Protein AF-A0A1Q3MN29-F1 (afdb_monomer_lite)

Sequence (178 aa):
MDPTSVQADNGGGLTKGIIGLVNKGQPRKPDQWGALKAWAWGAGRVLDYLQIDRRVNAKKVGWMAGNYVKYAGPLTPKDFPVDARGLVALCAPRPVFVGVGSPNVEGIWIDSRGTFMATSLASPVYELLGNKGLGTTEMPPEGTPLIGGDLAFSQHHGGHSNGPNWPTFIEFASRYLD

Foldseek 3Di:
DPLCFQPHQADVCCCDGPNVVVVVSDHDDQPDDFSQVRSVVVVVVVVVVVPDDDDDDHDDHDGGRNVVVCCVPVNHPVPDPDDLLVVLLVCPPAQDEAEDEDCVAANCPVPLVVSLQSQQSSQVSNVVVVWGGQPDNDDDPAPDWSLPTSRTYHYHHHHDDCVVCVVVVCVSCVVPPD

pLDDT: mean 72.63, std 22.91, range [26.83, 97.5]

Radius of gyration: 18.36 Å; chains: 1; bounding box: 44×39×45 Å

Secondary structure (DSSP, 8-state):
--GGGTS-SSGGGGGSHHHHHHTTTPPPPTTS--HHHHHHHHHHHHHHHSSS-----------S-GGGGGGGTTS-GGG-S--HHHHHHTTTTS-EEEEE--HHHH-STT-HHHHHHHHHTTHHHHHHTT------SSPPPTT--B-SSSEEEEE-SSSS-SGGGHHHHHHHHHTT--

Structure (mmCIF, N/CA/C/O backbone):
data_AF-A0A1Q3MN29-F1
#
_entry.id   AF-A0A1Q3MN29-F1
#
loop_
_atom_site.group_PDB
_atom_site.id
_atom_site.type_symbol
_atom_site.label_atom_id
_atom_site.label_alt_id
_atom_site.label_comp_id
_atom_site.label_asym_id
_atom_site.label_entity_id
_atom_site.label_seq_id
_atom_site.pdbx_PDB_ins_code
_atom_site.Cartn_x
_atom_site.Cartn_y
_atom_site.Cartn_z
_atom_site.occupancy
_atom_site.B_iso_or_equiv
_atom_site.auth_seq_id
_atom_site.auth_comp_id
_atom_site.auth_asym_id
_atom_site.auth_atom_id
_atom_site.pdbx_PDB_model_num
ATOM 1 N N . MET A 1 1 ? 15.204 -7.408 10.170 1.00 31.56 1 MET A N 1
ATOM 2 C CA . MET A 1 1 ? 16.133 -7.746 9.074 1.00 31.56 1 MET A CA 1
ATOM 3 C C . MET A 1 1 ? 16.506 -6.499 8.329 1.00 31.56 1 MET A C 1
ATOM 5 O O . MET A 1 1 ? 15.659 -5.631 8.180 1.00 31.56 1 MET A O 1
ATOM 9 N N . ASP A 1 2 ? 17.733 -6.458 7.832 1.00 33.69 2 ASP A N 1
ATOM 10 C CA . ASP A 1 2 ? 18.079 -5.580 6.725 1.00 33.69 2 ASP A CA 1
ATOM 11 C C . ASP A 1 2 ? 17.733 -6.333 5.419 1.00 33.69 2 ASP A C 1
ATOM 13 O O . ASP A 1 2 ? 18.239 -7.445 5.234 1.00 33.69 2 ASP A O 1
ATOM 17 N N . PRO A 1 3 ? 16.837 -5.824 4.551 1.00 40.69 3 PRO A N 1
ATOM 18 C CA . PRO A 1 3 ? 16.439 -6.485 3.300 1.00 40.69 3 PRO A CA 1
ATOM 19 C C . PRO A 1 3 ? 17.621 -6.856 2.384 1.00 40.69 3 PRO A C 1
ATOM 21 O O . PRO A 1 3 ? 17.508 -7.773 1.567 1.00 40.69 3 PRO A O 1
ATOM 24 N N . THR A 1 4 ? 18.789 -6.238 2.572 1.00 44.12 4 THR A N 1
ATOM 25 C CA . THR A 1 4 ? 20.036 -6.564 1.859 1.00 44.12 4 THR A CA 1
ATOM 26 C C . THR A 1 4 ? 20.517 -8.014 2.030 1.00 44.12 4 THR A C 1
ATOM 28 O O . THR A 1 4 ? 21.320 -8.474 1.216 1.00 44.12 4 THR A O 1
ATOM 31 N N . SER A 1 5 ? 20.028 -8.765 3.030 1.00 45.53 5 SER A N 1
ATOM 32 C CA . SER A 1 5 ? 20.508 -10.122 3.339 1.00 45.53 5 SER A CA 1
ATOM 33 C C . SER A 1 5 ? 20.095 -11.199 2.334 1.00 45.53 5 SER A C 1
ATOM 35 O O . SER A 1 5 ? 20.666 -12.285 2.344 1.00 45.53 5 SER A O 1
ATOM 37 N N . VAL A 1 6 ? 19.097 -10.936 1.488 1.00 46.25 6 VAL A N 1
ATOM 38 C CA . VAL A 1 6 ? 18.570 -11.949 0.558 1.00 46.25 6 VAL A CA 1
ATOM 39 C C . VAL A 1 6 ? 18.977 -11.679 -0.879 1.00 46.25 6 VAL A C 1
ATOM 41 O O . VAL A 1 6 ? 19.349 -12.587 -1.624 1.00 46.25 6 VAL A O 1
ATOM 44 N N . GLN A 1 7 ? 18.910 -10.420 -1.2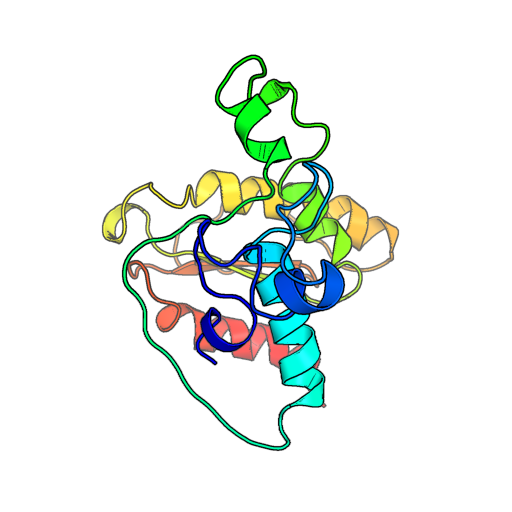74 1.00 37.16 7 GLN A N 1
ATOM 45 C CA . GLN A 1 7 ? 19.423 -9.973 -2.546 1.00 37.16 7 GLN A CA 1
ATOM 46 C C . GLN A 1 7 ? 19.981 -8.588 -2.319 1.00 37.16 7 GLN A C 1
ATOM 48 O O . GLN A 1 7 ? 19.325 -7.729 -1.727 1.00 37.16 7 GLN A O 1
ATOM 53 N N . ALA A 1 8 ? 21.211 -8.398 -2.786 1.00 48.41 8 ALA A N 1
ATOM 54 C CA . ALA A 1 8 ? 21.844 -7.100 -2.739 1.00 48.41 8 ALA A CA 1
ATOM 55 C C . ALA A 1 8 ? 20.921 -6.081 -3.406 1.00 48.41 8 ALA A C 1
ATOM 57 O O . ALA A 1 8 ? 20.342 -6.359 -4.459 1.00 48.41 8 ALA A O 1
AT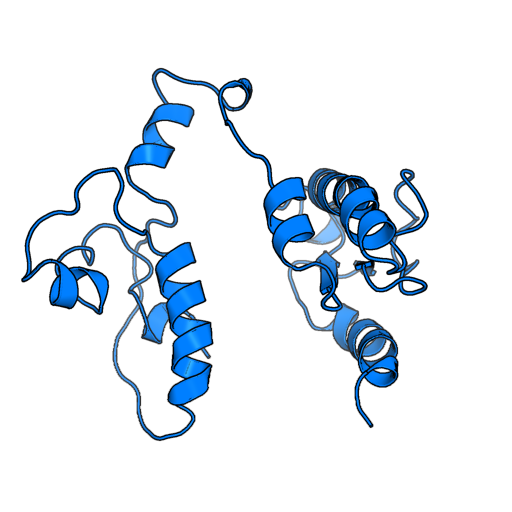OM 58 N N . ASP A 1 9 ? 20.829 -4.900 -2.808 1.00 47.69 9 ASP A N 1
ATOM 59 C CA . ASP A 1 9 ? 19.992 -3.818 -3.297 1.00 47.69 9 ASP A CA 1
ATOM 60 C C . ASP A 1 9 ? 20.502 -3.253 -4.637 1.00 47.69 9 ASP A C 1
ATOM 62 O O . ASP A 1 9 ? 20.331 -2.086 -4.882 1.00 47.69 9 ASP A O 1
ATOM 66 N N . ASN A 1 10 ? 21.222 -3.970 -5.515 1.00 40.94 10 ASN A N 1
ATOM 67 C CA . ASN A 1 10 ? 21.857 -3.356 -6.688 1.00 40.94 10 ASN A CA 1
ATOM 68 C C . ASN A 1 10 ? 21.906 -4.164 -7.985 1.00 40.94 10 ASN A C 1
ATOM 70 O O . ASN A 1 10 ? 21.927 -5.393 -7.993 1.00 40.94 10 ASN A O 1
ATOM 74 N N . GLY A 1 11 ? 21.976 -3.431 -9.107 1.00 42.53 11 GLY A N 1
ATOM 75 C CA . GLY A 1 11 ? 21.971 -3.975 -10.469 1.00 42.53 11 GLY A CA 1
ATOM 76 C C . GLY A 1 11 ? 23.223 -4.765 -10.875 1.00 42.53 11 GLY A C 1
ATOM 77 O O . GLY A 1 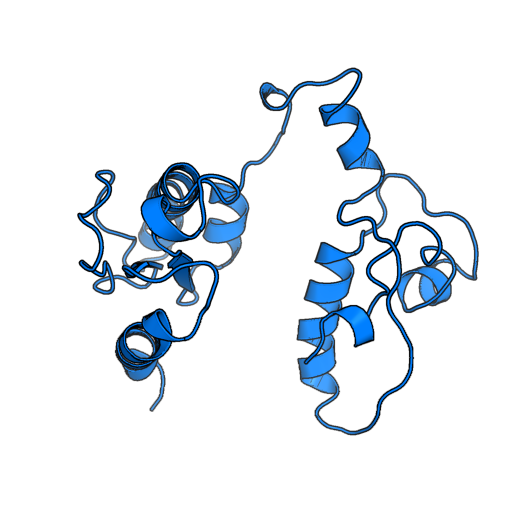11 ? 23.162 -5.524 -11.836 1.00 42.53 11 GLY A O 1
ATOM 78 N N . GLY A 1 12 ? 24.339 -4.650 -10.145 1.00 44.84 12 GLY A N 1
ATOM 79 C CA . GLY A 1 12 ? 25.564 -5.420 -10.412 1.00 44.84 12 GLY A CA 1
ATOM 80 C C . GLY A 1 12 ? 25.545 -6.839 -9.829 1.00 44.84 12 GLY A C 1
ATOM 81 O O . GLY A 1 12 ? 26.277 -7.710 -10.292 1.00 44.84 12 GLY A O 1
ATOM 82 N N . GLY A 1 13 ? 24.690 -7.100 -8.834 1.00 42.66 13 GLY A N 1
ATOM 83 C CA . GLY A 1 13 ? 24.586 -8.380 -8.125 1.00 42.66 13 GLY A CA 1
ATOM 84 C C . GLY A 1 13 ? 23.623 -9.392 -8.744 1.00 42.66 13 GLY A C 1
ATOM 85 O O . GLY A 1 13 ? 23.329 -10.404 -8.122 1.00 42.66 13 GLY A O 1
ATOM 86 N N . LEU A 1 14 ? 23.114 -9.149 -9.952 1.00 48.28 14 LEU A N 1
ATOM 87 C CA . LEU A 1 14 ? 22.113 -10.007 -10.605 1.00 48.28 14 LEU A CA 1
ATOM 88 C C . LEU A 1 14 ? 22.672 -11.360 -11.076 1.00 48.28 14 LEU A C 1
ATOM 90 O O . LEU A 1 14 ? 21.909 -12.252 -11.431 1.00 48.28 14 LEU A O 1
ATOM 94 N N . THR A 1 15 ? 23.997 -11.506 -11.051 1.00 46.91 15 THR A N 1
ATOM 95 C CA . THR A 1 15 ? 24.746 -12.748 -11.280 1.00 46.91 15 THR A CA 1
ATOM 96 C C . THR A 1 15 ? 25.218 -13.400 -9.971 1.00 46.91 15 THR A C 1
ATOM 98 O O . THR A 1 15 ? 25.899 -14.422 -10.002 1.00 46.91 15 THR A O 1
ATOM 101 N N . LYS A 1 16 ? 24.846 -12.856 -8.799 1.00 45.62 16 LYS A N 1
ATOM 102 C CA . LYS A 1 16 ? 25.142 -13.391 -7.451 1.00 45.62 16 LYS A CA 1
ATOM 103 C C . LYS A 1 16 ? 23.867 -13.393 -6.571 1.00 45.62 16 LYS A C 1
ATOM 105 O O . LYS A 1 16 ? 22.800 -12.976 -7.023 1.00 45.62 16 LYS A O 1
ATOM 110 N N . GLY A 1 17 ? 23.933 -13.906 -5.338 1.00 48.16 17 GLY A N 1
ATOM 111 C CA . GLY A 1 17 ? 22.736 -14.120 -4.497 1.00 48.16 17 GLY A CA 1
ATOM 112 C C . GLY A 1 17 ? 21.830 -15.229 -5.050 1.00 48.16 17 GLY A C 1
ATOM 113 O O . GLY A 1 17 ? 22.276 -16.013 -5.887 1.00 48.16 17 GLY A O 1
ATOM 114 N N . ILE A 1 18 ? 20.563 -15.306 -4.629 1.00 47.25 18 ILE A N 1
ATOM 115 C CA . ILE A 1 18 ? 19.651 -16.345 -5.144 1.00 47.25 18 ILE A CA 1
ATOM 116 C C . ILE A 1 18 ? 19.418 -16.199 -6.652 1.00 47.25 18 ILE A C 1
ATOM 118 O O . ILE A 1 18 ? 19.367 -17.194 -7.369 1.00 47.25 18 ILE A O 1
ATOM 122 N N . ILE A 1 19 ? 19.360 -14.961 -7.156 1.00 47.00 19 ILE A N 1
ATOM 123 C CA . ILE A 1 19 ? 19.185 -14.682 -8.585 1.00 47.00 19 ILE A CA 1
ATOM 124 C C . ILE A 1 19 ? 20.374 -15.235 -9.377 1.00 47.00 19 ILE A C 1
ATOM 126 O O . ILE A 1 19 ? 20.181 -15.930 -10.369 1.00 47.00 19 ILE A O 1
ATOM 130 N N . GLY A 1 20 ? 21.599 -14.984 -8.914 1.00 50.81 20 GLY A N 1
ATOM 131 C CA . GLY A 1 20 ? 22.814 -15.522 -9.516 1.00 50.81 20 GLY A CA 1
ATOM 132 C C . GLY A 1 20 ? 22.975 -17.029 -9.380 1.00 50.81 20 GLY A C 1
ATOM 133 O O . GLY A 1 20 ? 23.456 -17.664 -10.313 1.00 50.81 20 GLY A O 1
ATOM 134 N N . LEU A 1 21 ? 22.556 -17.605 -8.251 1.00 52.81 21 LEU A N 1
ATOM 135 C CA . LEU A 1 21 ? 22.569 -19.050 -8.017 1.00 52.81 21 LEU A CA 1
ATOM 136 C C . LEU A 1 21 ? 21.613 -19.763 -8.983 1.00 52.81 21 LEU A C 1
ATOM 138 O O . LEU A 1 21 ? 21.990 -20.742 -9.621 1.00 52.81 21 LEU A O 1
ATOM 142 N N . VAL A 1 22 ? 20.406 -19.217 -9.152 1.00 54.91 22 VAL A N 1
ATOM 143 C CA . VAL A 1 22 ? 19.386 -19.733 -10.078 1.00 54.91 22 VAL A CA 1
ATOM 144 C C . VAL A 1 22 ? 19.791 -19.507 -11.541 1.00 54.91 22 VAL A C 1
ATOM 146 O O . VAL A 1 22 ? 19.560 -20.375 -12.379 1.00 54.91 22 VAL A O 1
ATOM 149 N N . ASN A 1 23 ? 20.473 -18.399 -11.849 1.00 52.66 23 ASN A N 1
ATOM 150 C CA . ASN A 1 23 ? 20.972 -18.088 -13.195 1.00 52.66 23 ASN A CA 1
ATOM 151 C C . ASN A 1 23 ? 22.407 -18.561 -13.476 1.00 52.66 23 ASN A C 1
ATOM 153 O O . ASN A 1 23 ? 22.967 -18.203 -14.513 1.00 52.66 23 ASN A O 1
ATOM 157 N N . LYS A 1 24 ? 23.031 -19.336 -12.579 1.00 55.41 24 LYS A N 1
ATOM 158 C CA . LYS A 1 24 ? 24.417 -19.831 -12.715 1.00 55.41 24 LYS A CA 1
ATOM 159 C C . LYS A 1 24 ? 25.438 -18.736 -13.083 1.00 55.41 24 LYS A C 1
ATOM 161 O O . LYS A 1 24 ? 26.339 -18.962 -13.886 1.00 55.41 24 LYS A O 1
ATOM 166 N N . GLY A 1 25 ? 25.281 -17.531 -12.536 1.00 53.62 25 GLY A N 1
ATOM 167 C CA . GLY A 1 25 ? 26.186 -16.406 -12.791 1.00 53.62 25 GLY A CA 1
ATOM 168 C C . GLY A 1 25 ? 25.969 -15.647 -14.107 1.00 53.62 25 GLY A C 1
ATOM 169 O O . GLY A 1 25 ? 26.763 -14.763 -14.417 1.00 53.62 25 GLY A O 1
ATOM 170 N N . GLN A 1 26 ? 24.914 -15.943 -14.869 1.00 52.72 26 GLN A N 1
ATOM 171 C CA . GLN A 1 26 ? 24.615 -15.270 -16.139 1.00 52.72 26 GLN A CA 1
ATOM 172 C C . GLN A 1 26 ? 23.729 -14.020 -15.962 1.00 52.72 26 GLN A C 1
ATOM 174 O O . GLN A 1 26 ? 22.927 -13.968 -15.019 1.00 52.72 26 GLN A O 1
ATOM 179 N N . PRO A 1 27 ? 23.838 -13.010 -16.854 1.00 53.94 27 PRO A N 1
ATOM 180 C CA . PRO A 1 27 ? 22.959 -11.842 -16.859 1.00 53.94 27 PRO A CA 1
ATOM 181 C C . PRO A 1 27 ? 21.481 -12.239 -16.906 1.00 53.94 27 PRO A C 1
ATOM 183 O O . PRO A 1 27 ? 21.095 -13.187 -17.591 1.00 53.94 27 PRO A O 1
ATOM 186 N N . ARG A 1 28 ? 20.642 -11.497 -16.180 1.00 51.72 28 ARG A N 1
ATOM 187 C CA . ARG A 1 28 ? 19.202 -11.761 -16.138 1.00 51.72 28 ARG A CA 1
ATOM 188 C C . ARG A 1 28 ? 18.541 -11.506 -17.489 1.00 51.72 28 ARG A C 1
ATOM 190 O O . ARG A 1 28 ? 18.786 -10.476 -18.115 1.00 51.72 28 ARG A O 1
ATOM 197 N N . LYS A 1 29 ? 17.605 -12.377 -17.859 1.00 61.97 29 LYS A N 1
ATOM 198 C CA . LYS A 1 29 ? 16.608 -12.067 -18.887 1.00 61.97 29 LYS A CA 1
ATOM 199 C C . LYS A 1 29 ? 15.612 -11.012 -18.357 1.00 61.97 29 LYS A C 1
ATOM 201 O O . LYS A 1 29 ? 15.409 -10.929 -17.141 1.00 61.97 29 LYS A O 1
ATOM 206 N N . PRO A 1 30 ? 14.999 -10.182 -19.221 1.00 54.78 30 PRO A N 1
ATOM 207 C CA . PRO A 1 30 ? 14.184 -9.036 -18.792 1.00 54.78 30 PRO A CA 1
ATOM 208 C C . PRO A 1 30 ? 12.946 -9.379 -17.941 1.00 54.78 30 PRO A C 1
ATOM 210 O O . PRO A 1 30 ? 12.469 -8.538 -17.176 1.00 54.78 30 PRO A O 1
ATOM 213 N N . ASP A 1 31 ? 12.446 -10.607 -18.062 1.00 53.00 31 ASP A N 1
ATOM 214 C CA . ASP A 1 31 ? 11.319 -11.208 -17.341 1.00 53.00 31 ASP A CA 1
ATOM 215 C C . ASP A 1 31 ? 11.687 -11.747 -15.945 1.00 53.00 31 ASP A C 1
ATOM 217 O O . ASP A 1 31 ? 10.805 -12.064 -15.147 1.00 53.00 31 ASP A O 1
ATOM 221 N N . GLN A 1 32 ? 12.977 -11.823 -15.610 1.00 44.59 32 GLN A N 1
ATOM 222 C CA . GLN A 1 32 ? 13.434 -12.381 -14.340 1.00 44.59 32 GLN A CA 1
ATOM 223 C C . GLN A 1 32 ? 13.358 -11.368 -13.180 1.00 44.59 32 GLN A C 1
ATOM 225 O O . GLN A 1 32 ? 13.683 -10.186 -13.312 1.00 44.59 32 GLN A O 1
ATOM 230 N N . TRP A 1 33 ? 12.978 -11.866 -11.999 1.00 35.78 33 TRP A N 1
ATOM 231 C CA . TRP A 1 33 ? 12.858 -11.168 -10.704 1.00 35.78 33 TRP A CA 1
ATOM 232 C C . TRP A 1 33 ? 13.960 -10.141 -10.373 1.00 35.78 33 TRP A C 1
ATOM 234 O O . TRP A 1 33 ? 15.132 -10.403 -10.626 1.00 35.78 33 TRP A O 1
ATOM 244 N N . GLY A 1 34 ? 13.584 -8.978 -9.809 1.00 47.06 34 GLY A N 1
ATOM 245 C CA . GLY A 1 34 ? 14.476 -7.897 -9.330 1.00 47.06 34 GLY A CA 1
ATOM 246 C C . GLY A 1 34 ? 14.533 -7.767 -7.799 1.00 47.06 34 GLY A C 1
ATOM 247 O O . GLY A 1 34 ? 13.941 -8.590 -7.103 1.00 47.06 34 GLY A O 1
ATOM 248 N N . ALA A 1 35 ? 15.224 -6.746 -7.273 1.00 42.09 35 ALA A N 1
ATOM 249 C CA . ALA A 1 35 ? 15.551 -6.627 -5.844 1.00 42.09 35 ALA A CA 1
ATOM 250 C C . ALA A 1 35 ? 14.320 -6.644 -4.920 1.00 42.09 35 ALA A C 1
ATOM 252 O O . ALA A 1 35 ? 14.314 -7.432 -3.986 1.00 42.09 35 ALA A O 1
ATOM 253 N N . LEU A 1 36 ? 13.230 -5.925 -5.229 1.00 43.03 36 LEU A N 1
ATOM 254 C CA . LEU A 1 36 ? 11.991 -5.979 -4.426 1.00 43.03 36 LEU A CA 1
ATOM 255 C C . LEU A 1 36 ? 11.384 -7.387 -4.336 1.00 43.03 36 LEU A C 1
ATOM 257 O O . LEU A 1 36 ? 10.978 -7.836 -3.267 1.00 43.03 36 LEU A O 1
ATOM 261 N N . LYS A 1 37 ? 11.332 -8.119 -5.457 1.00 54.22 37 LYS A N 1
ATOM 262 C CA . LYS A 1 37 ? 10.814 -9.498 -5.474 1.00 54.22 37 LYS A CA 1
ATOM 263 C C . LYS A 1 37 ? 11.774 -10.454 -4.774 1.00 54.22 37 LYS A C 1
ATOM 265 O O . LYS A 1 37 ? 11.333 -11.437 -4.188 1.00 54.22 37 LYS A O 1
ATOM 270 N N . ALA A 1 38 ? 13.065 -10.153 -4.812 1.00 42.16 38 ALA A N 1
ATOM 271 C CA . ALA A 1 38 ? 14.083 -10.915 -4.123 1.00 42.16 38 ALA A CA 1
ATOM 272 C C . ALA A 1 38 ? 14.102 -10.618 -2.612 1.00 42.16 38 ALA A C 1
ATOM 274 O O . ALA A 1 38 ? 14.297 -11.538 -1.833 1.00 42.16 38 ALA A O 1
ATOM 275 N N . TRP A 1 39 ? 13.759 -9.408 -2.170 1.00 40.44 39 TRP A N 1
ATOM 276 C CA . TRP A 1 39 ? 13.469 -9.091 -0.769 1.00 40.44 39 TRP A CA 1
ATOM 277 C C . TRP A 1 39 ? 12.142 -9.657 -0.303 1.00 40.44 39 TRP A C 1
ATOM 279 O O . TRP A 1 39 ? 12.055 -10.084 0.835 1.00 40.44 39 TRP A O 1
ATOM 289 N N . ALA A 1 40 ? 11.129 -9.738 -1.165 1.00 54.25 40 ALA A N 1
ATOM 290 C CA . ALA A 1 40 ? 9.888 -10.440 -0.850 1.00 54.25 40 ALA A CA 1
ATOM 291 C C . ALA A 1 40 ? 10.122 -11.958 -0.722 1.00 54.25 40 ALA A C 1
ATOM 293 O O . ALA A 1 40 ? 9.660 -12.575 0.235 1.00 54.25 40 ALA A O 1
ATOM 294 N N . TRP A 1 41 ? 10.903 -12.561 -1.631 1.00 49.44 41 TRP A N 1
ATOM 295 C CA . TRP A 1 41 ? 11.407 -13.933 -1.474 1.00 49.44 41 TRP A CA 1
ATOM 296 C C . TRP A 1 41 ? 12.245 -14.050 -0.202 1.00 49.44 41 TRP A C 1
ATOM 298 O O . TRP A 1 41 ? 12.163 -15.050 0.494 1.00 49.44 41 TRP A O 1
ATOM 308 N N . GLY A 1 42 ? 12.982 -12.998 0.134 1.00 43.00 42 GLY A N 1
ATOM 309 C CA . GLY A 1 42 ? 13.831 -12.906 1.302 1.00 43.00 42 GLY A CA 1
ATOM 310 C C . GLY A 1 42 ? 13.148 -12.792 2.630 1.00 43.00 42 GLY A C 1
ATOM 311 O O . GLY A 1 42 ? 13.561 -13.472 3.550 1.00 43.00 42 GLY A O 1
ATOM 312 N N . ALA A 1 43 ? 12.077 -12.021 2.714 1.00 47.75 43 ALA A N 1
ATOM 313 C CA . ALA A 1 43 ? 11.140 -12.031 3.820 1.00 47.75 43 ALA A CA 1
ATOM 314 C C . ALA A 1 43 ? 10.477 -13.417 3.934 1.00 47.75 43 ALA A C 1
ATOM 316 O O . ALA A 1 43 ? 10.335 -13.943 5.033 1.00 47.75 43 ALA A O 1
ATOM 317 N N . GLY A 1 44 ? 10.176 -14.064 2.800 1.00 36.91 44 GLY A N 1
ATOM 318 C CA . GLY A 1 44 ? 9.707 -15.454 2.758 1.00 36.91 44 GLY A CA 1
ATOM 319 C C . GLY A 1 44 ? 10.749 -16.489 3.207 1.00 36.91 44 GLY A C 1
ATOM 320 O O . GLY A 1 44 ? 10.377 -17.498 3.787 1.00 36.91 44 GLY A O 1
ATOM 321 N N . ARG A 1 45 ? 12.047 -16.243 2.986 1.00 42.22 45 ARG A N 1
ATOM 322 C CA . ARG A 1 45 ? 13.157 -17.092 3.458 1.00 42.22 45 ARG A CA 1
ATOM 323 C C . ARG A 1 45 ? 13.613 -16.760 4.863 1.00 42.22 45 ARG A C 1
ATOM 325 O O . ARG A 1 45 ? 14.076 -17.647 5.539 1.00 42.22 45 ARG A O 1
ATOM 332 N N . VAL A 1 46 ? 13.467 -15.524 5.316 1.00 38.66 46 VAL A N 1
ATOM 333 C CA . VAL A 1 46 ? 13.514 -15.101 6.720 1.00 38.66 46 VAL A CA 1
ATOM 334 C C . VAL A 1 46 ? 12.493 -15.887 7.542 1.00 38.66 46 VAL A C 1
ATOM 336 O O . VAL A 1 46 ? 12.803 -16.286 8.660 1.00 38.66 46 VAL A O 1
ATOM 339 N N . LEU A 1 47 ? 11.339 -16.154 6.915 1.00 37.69 47 LEU A N 1
ATOM 340 C CA . LEU A 1 47 ? 10.362 -17.195 7.231 1.00 37.69 47 LEU A CA 1
ATOM 341 C C . LEU A 1 47 ? 11.027 -18.490 7.729 1.00 37.69 47 LEU A C 1
ATOM 343 O O . LEU A 1 47 ? 10.825 -18.969 8.840 1.00 37.69 47 LEU A O 1
ATOM 347 N N . ASP A 1 48 ? 11.903 -18.983 6.858 1.00 37.53 48 ASP A N 1
ATOM 348 C CA . ASP A 1 48 ? 12.625 -20.251 6.959 1.00 37.53 48 ASP A CA 1
ATOM 349 C C . ASP A 1 48 ? 13.997 -20.127 7.670 1.00 37.53 48 ASP A C 1
ATOM 351 O O . ASP A 1 48 ? 14.608 -21.131 8.021 1.00 37.53 48 ASP A O 1
ATOM 355 N N . TYR A 1 49 ? 14.501 -18.905 7.888 1.00 38.59 49 TYR A N 1
ATOM 356 C CA . TYR A 1 49 ? 15.876 -18.576 8.303 1.00 38.59 49 TYR A CA 1
ATOM 357 C C . TYR A 1 49 ? 15.942 -17.836 9.647 1.00 38.59 49 TYR A C 1
ATOM 359 O O . TYR A 1 49 ? 16.978 -17.308 10.046 1.00 38.59 49 TYR A O 1
ATOM 367 N N . LEU A 1 50 ? 14.893 -17.932 10.461 1.00 42.22 50 LEU A N 1
ATOM 368 C CA . LEU A 1 50 ? 15.058 -17.878 11.921 1.00 42.22 50 LEU A CA 1
ATOM 369 C C . LEU A 1 50 ? 15.926 -19.048 12.465 1.00 42.22 50 LEU A C 1
ATOM 371 O O . LEU A 1 50 ? 16.060 -19.215 13.673 1.00 42.22 50 LEU A O 1
ATOM 375 N N . GLN A 1 51 ? 16.600 -19.793 11.578 1.00 39.69 51 GLN A N 1
ATOM 376 C CA . GLN A 1 51 ? 17.728 -20.686 11.822 1.00 39.69 51 GLN A CA 1
ATOM 377 C C . GLN A 1 51 ? 19.013 -20.268 11.036 1.00 39.69 51 GLN A C 1
ATOM 379 O O . GLN A 1 51 ? 19.453 -21.000 10.163 1.00 39.69 51 GLN A O 1
ATOM 384 N N . ILE A 1 52 ? 19.725 -19.209 11.481 1.00 44.44 52 ILE A N 1
ATOM 385 C CA . ILE A 1 52 ? 21.222 -19.067 11.449 1.00 44.44 52 ILE A CA 1
ATOM 386 C C . ILE A 1 52 ? 21.928 -18.230 10.313 1.00 44.44 52 ILE A C 1
ATOM 388 O O . ILE A 1 52 ? 22.307 -18.807 9.311 1.00 44.44 52 ILE A O 1
ATOM 392 N N . ASP A 1 53 ? 22.330 -16.957 10.590 1.00 39.78 53 ASP A N 1
ATOM 393 C CA . ASP A 1 53 ? 23.607 -16.224 10.204 1.00 39.78 53 ASP A CA 1
ATOM 394 C C . ASP A 1 53 ? 23.750 -15.213 8.986 1.00 39.78 53 ASP A C 1
ATOM 396 O O . ASP A 1 53 ? 23.032 -15.268 7.996 1.00 39.78 53 ASP A O 1
ATOM 400 N N . ARG A 1 54 ? 24.681 -14.221 9.078 1.00 41.88 54 ARG A N 1
ATOM 401 C CA . ARG A 1 54 ? 24.842 -12.896 8.388 1.00 41.88 54 ARG A CA 1
ATOM 402 C C . ARG A 1 54 ? 26.134 -12.764 7.536 1.00 41.88 54 ARG A C 1
ATOM 404 O O . ARG A 1 54 ? 27.114 -13.421 7.863 1.00 41.88 54 ARG A O 1
ATOM 411 N N . ARG A 1 55 ? 26.190 -11.837 6.539 1.00 38.19 55 ARG A N 1
ATOM 412 C CA . ARG A 1 55 ? 27.403 -11.108 6.011 1.00 38.19 55 ARG A CA 1
ATOM 413 C C . ARG A 1 55 ? 27.110 -10.189 4.765 1.00 38.19 55 ARG A C 1
ATOM 415 O O . ARG A 1 55 ? 26.525 -10.677 3.809 1.00 38.19 55 ARG A O 1
ATOM 422 N N . VAL A 1 56 ? 27.658 -8.944 4.725 1.00 36.06 56 VAL A N 1
ATOM 423 C CA . VAL A 1 56 ? 28.011 -8.036 3.556 1.00 36.06 56 VAL A CA 1
ATOM 424 C C . VAL A 1 56 ? 27.221 -6.697 3.307 1.00 36.06 56 VAL A C 1
ATOM 426 O O . VAL A 1 56 ? 26.072 -6.555 3.690 1.00 36.06 56 VAL A O 1
ATOM 429 N N . ASN A 1 57 ? 27.927 -5.703 2.708 1.00 39.81 57 ASN A N 1
ATOM 430 C CA . ASN A 1 57 ? 27.947 -4.213 2.799 1.00 39.81 57 ASN A CA 1
ATOM 431 C C . ASN A 1 57 ? 27.372 -3.438 1.559 1.00 39.81 57 ASN A C 1
ATOM 433 O O . ASN A 1 57 ? 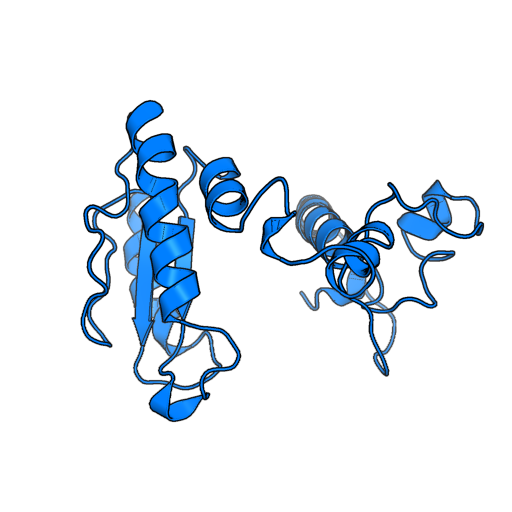27.342 -3.967 0.450 1.00 39.81 57 ASN A O 1
ATOM 437 N N . ALA A 1 58 ? 26.982 -2.160 1.740 1.00 33.06 58 ALA A N 1
ATOM 438 C CA . ALA A 1 58 ? 25.944 -1.394 1.032 1.00 33.06 58 ALA A CA 1
ATOM 439 C C . ALA A 1 58 ? 26.375 -0.033 0.404 1.00 33.06 58 ALA A C 1
ATOM 441 O O . ALA A 1 58 ? 26.294 0.998 1.069 1.00 33.06 58 ALA A O 1
ATOM 442 N N . LYS A 1 59 ? 26.757 0.040 -0.890 1.00 26.83 59 LYS A N 1
ATOM 443 C CA . LYS A 1 59 ? 27.030 1.346 -1.564 1.00 26.83 59 LYS A CA 1
ATOM 444 C C . LYS A 1 59 ? 26.687 1.454 -3.076 1.00 26.83 59 LYS A C 1
ATOM 446 O O . LYS A 1 59 ? 27.595 1.752 -3.842 1.00 26.83 59 LYS A O 1
ATOM 451 N N . LYS A 1 60 ? 25.406 1.306 -3.491 1.00 32.41 60 LYS A N 1
ATOM 452 C CA . LYS A 1 60 ? 24.726 1.838 -4.738 1.00 32.41 60 LYS A CA 1
ATOM 453 C C . LYS A 1 60 ? 23.857 0.791 -5.448 1.00 32.41 60 LYS A C 1
ATOM 455 O O . LYS A 1 60 ? 24.340 -0.322 -5.584 1.00 32.41 60 LYS A O 1
ATOM 460 N N . VAL A 1 61 ? 22.648 1.155 -5.919 1.00 40.81 61 VAL A N 1
ATOM 461 C CA . VAL A 1 61 ? 21.421 0.328 -5.815 1.00 40.81 61 VAL A CA 1
ATOM 462 C C . VAL A 1 61 ? 20.433 0.335 -7.027 1.00 40.81 61 VAL A C 1
ATOM 464 O O . VAL A 1 61 ? 2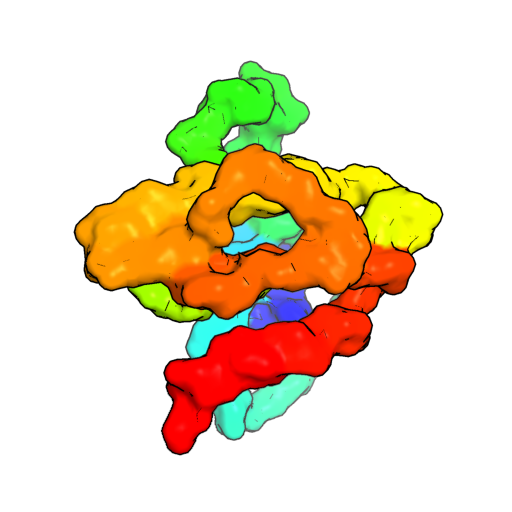0.411 1.315 -7.758 1.00 40.81 61 VAL A O 1
ATOM 467 N N . GLY A 1 62 ? 19.616 -0.722 -7.260 1.00 47.09 62 GLY A N 1
ATOM 468 C CA . GLY A 1 62 ? 18.603 -0.838 -8.341 1.00 47.09 62 GLY A CA 1
ATOM 469 C C . GLY A 1 62 ? 17.400 -1.757 -8.012 1.00 47.09 62 GLY A C 1
ATOM 470 O O . GLY A 1 62 ? 17.554 -2.973 -7.915 1.00 47.09 62 GLY A O 1
ATOM 471 N N . TRP A 1 63 ? 16.196 -1.178 -7.882 1.00 43.06 63 TRP A N 1
ATOM 472 C CA . TRP A 1 63 ? 15.030 -1.776 -7.194 1.00 43.06 63 TRP A CA 1
ATOM 473 C C . TRP A 1 63 ? 14.124 -2.707 -8.023 1.00 43.06 63 TRP A C 1
ATOM 475 O O . TRP A 1 63 ? 13.529 -3.644 -7.482 1.00 43.06 63 TRP A O 1
ATOM 485 N N . MET A 1 64 ? 14.033 -2.500 -9.340 1.00 56.84 64 MET A N 1
ATOM 486 C CA . MET A 1 64 ? 12.993 -3.111 -10.186 1.00 56.84 64 MET A CA 1
ATOM 487 C C . MET A 1 64 ? 13.520 -4.204 -11.137 1.00 56.84 64 MET A C 1
ATOM 489 O O . MET A 1 64 ? 14.726 -4.394 -11.326 1.00 56.84 64 MET A O 1
ATOM 493 N N . ALA A 1 65 ? 12.607 -4.972 -11.746 1.00 69.75 65 ALA A N 1
ATOM 494 C CA . ALA A 1 65 ? 12.944 -5.872 -12.856 1.00 69.75 65 ALA A CA 1
ATOM 495 C C . ALA A 1 65 ? 13.454 -5.073 -14.070 1.00 69.75 65 ALA A C 1
ATOM 497 O O . ALA A 1 65 ? 13.054 -3.928 -14.259 1.00 69.75 65 ALA A O 1
ATOM 498 N N . GLY A 1 66 ? 14.298 -5.670 -14.921 1.00 59.03 66 GLY A N 1
ATOM 499 C CA . GLY A 1 66 ? 14.843 -4.975 -16.100 1.00 59.03 66 GLY A CA 1
ATOM 500 C C . GLY A 1 66 ? 13.748 -4.458 -17.042 1.00 59.03 66 GLY A C 1
ATOM 501 O O . GLY A 1 66 ? 13.816 -3.326 -17.511 1.00 59.03 66 GLY A O 1
ATOM 502 N N . ASN A 1 67 ? 12.668 -5.233 -17.204 1.00 68.19 67 ASN A N 1
ATOM 503 C CA . ASN A 1 67 ? 11.472 -4.829 -17.945 1.00 68.19 67 ASN A CA 1
ATOM 504 C C . ASN A 1 67 ? 10.763 -3.585 -17.396 1.00 68.19 67 ASN A C 1
ATOM 506 O O . ASN A 1 67 ? 9.946 -3.022 -18.110 1.00 68.19 67 ASN A O 1
ATOM 510 N N . TYR A 1 68 ? 11.029 -3.150 -16.164 1.00 58.66 68 TYR A N 1
ATOM 511 C CA . TYR A 1 68 ? 10.436 -1.930 -15.619 1.00 58.66 68 TYR A CA 1
ATOM 512 C C . TYR A 1 68 ? 10.987 -0.670 -16.301 1.00 58.66 68 TYR A C 1
ATOM 514 O O . TYR A 1 68 ? 10.268 0.310 -16.464 1.00 58.66 68 TYR A O 1
ATOM 522 N N . VAL A 1 69 ? 12.238 -0.716 -16.774 1.00 70.06 69 VAL A N 1
ATOM 523 C CA . VAL A 1 69 ? 12.919 0.428 -17.406 1.00 70.06 69 VAL A CA 1
ATOM 524 C C . VAL A 1 69 ? 12.190 0.897 -18.669 1.00 70.06 69 VAL A C 1
ATOM 526 O O . VAL A 1 69 ? 12.238 2.078 -18.997 1.00 70.06 69 VAL A O 1
ATOM 529 N N . LYS A 1 70 ? 11.441 0.013 -19.345 1.00 68.50 70 LYS A N 1
ATOM 530 C CA . LYS A 1 70 ? 10.672 0.390 -20.539 1.00 68.50 70 LYS A CA 1
ATOM 531 C C . LYS A 1 70 ? 9.601 1.452 -20.250 1.00 68.50 70 LYS A C 1
ATOM 533 O O . LYS A 1 70 ? 9.317 2.241 -21.139 1.00 68.50 70 LYS A O 1
ATOM 538 N N . TYR A 1 71 ? 9.061 1.502 -19.028 1.00 61.84 71 TYR A N 1
ATOM 539 C CA . TYR A 1 71 ? 8.051 2.483 -18.597 1.00 61.84 71 TYR A CA 1
ATOM 540 C C . TYR A 1 71 ? 8.648 3.832 -18.164 1.00 61.84 71 TYR A C 1
ATOM 542 O O . TYR A 1 71 ? 7.918 4.750 -17.802 1.00 61.84 71 TYR A O 1
ATOM 550 N N . ALA A 1 72 ? 9.978 3.942 -18.190 1.00 59.28 72 ALA A N 1
ATOM 551 C CA . ALA A 1 72 ? 10.732 5.184 -18.043 1.00 59.28 72 ALA A CA 1
ATOM 552 C C . ALA A 1 72 ? 11.461 5.560 -19.351 1.00 59.28 72 ALA A C 1
ATOM 554 O O . ALA A 1 72 ? 12.395 6.358 -19.336 1.00 59.28 72 ALA A O 1
ATOM 555 N N . GLY A 1 73 ? 11.070 4.943 -20.472 1.00 67.69 73 GLY A N 1
ATOM 556 C CA . GLY A 1 73 ? 11.684 5.116 -21.786 1.00 67.69 73 GLY A CA 1
ATOM 557 C C . GLY A 1 73 ? 10.617 5.143 -22.885 1.00 67.69 73 GLY A C 1
ATOM 558 O O . GLY A 1 73 ? 9.912 6.140 -22.993 1.00 67.69 73 GLY A O 1
ATOM 559 N N . PRO A 1 74 ? 10.484 4.091 -23.717 1.00 63.81 74 PRO A N 1
ATOM 560 C CA . PRO A 1 74 ? 9.518 4.072 -24.820 1.00 63.81 74 PRO A CA 1
ATOM 561 C C . PRO A 1 74 ? 8.046 3.960 -24.386 1.00 63.81 74 PRO A C 1
ATOM 563 O O . PRO A 1 74 ? 7.168 4.274 -25.182 1.00 63.81 74 PRO A O 1
ATOM 566 N N . LEU A 1 75 ? 7.767 3.488 -23.166 1.00 66.06 75 LEU A N 1
ATOM 567 C CA . LEU A 1 75 ? 6.429 3.429 -22.572 1.00 66.06 75 LEU A CA 1
ATOM 568 C C . LEU A 1 75 ? 6.313 4.433 -21.422 1.00 66.06 75 LEU A C 1
ATOM 570 O O . LEU A 1 75 ? 7.312 4.874 -20.854 1.00 66.06 75 LEU A O 1
ATOM 574 N N . THR A 1 76 ? 5.079 4.751 -21.054 1.00 71.00 76 THR A N 1
ATOM 575 C CA . THR A 1 76 ? 4.717 5.704 -20.002 1.00 71.00 76 THR A CA 1
ATOM 576 C C . THR A 1 76 ? 4.094 4.993 -18.795 1.00 71.00 76 THR A C 1
ATOM 578 O O . THR A 1 76 ? 3.695 3.829 -18.899 1.00 71.00 76 THR A O 1
ATOM 581 N N . PRO A 1 77 ? 3.912 5.680 -17.650 1.00 71.44 77 PRO A N 1
ATOM 582 C CA . PRO A 1 77 ? 3.170 5.121 -16.521 1.00 71.44 77 PRO A CA 1
ATOM 583 C C . PRO A 1 77 ? 1.731 4.689 -16.852 1.00 71.44 77 PRO A C 1
ATOM 585 O O . PRO A 1 77 ? 1.180 3.831 -16.174 1.00 71.44 77 PRO A O 1
ATOM 588 N N . LYS A 1 78 ? 1.112 5.240 -17.906 1.00 78.88 78 LYS A N 1
ATOM 589 C CA . LYS A 1 78 ? -0.238 4.838 -18.341 1.00 78.88 78 LYS A CA 1
ATOM 590 C C . LYS A 1 78 ? -0.263 3.464 -19.009 1.00 78.88 78 LYS A C 1
ATOM 592 O O . LYS A 1 78 ? -1.318 2.848 -19.084 1.00 78.88 78 LYS A O 1
ATOM 597 N N . ASP A 1 79 ? 0.889 2.993 -19.476 1.00 80.44 79 ASP A N 1
ATOM 598 C CA . ASP A 1 79 ? 1.032 1.708 -20.156 1.00 80.44 79 ASP A CA 1
ATOM 599 C C . ASP A 1 79 ? 1.273 0.556 -19.169 1.00 80.44 79 ASP A C 1
ATOM 601 O O . ASP A 1 79 ? 1.428 -0.597 -19.582 1.00 80.44 79 ASP A O 1
ATOM 605 N N . PHE A 1 80 ? 1.325 0.839 -17.859 1.00 78.81 80 PHE A N 1
ATOM 606 C CA . PHE A 1 80 ? 1.413 -0.208 -16.852 1.00 78.81 80 PHE A CA 1
ATOM 607 C C . PHE A 1 80 ? 0.156 -1.095 -16.895 1.00 78.81 80 PHE A C 1
ATOM 609 O O . PHE A 1 80 ? -0.958 -0.597 -16.742 1.00 78.81 80 PHE A O 1
ATOM 616 N N . PRO A 1 81 ? 0.305 -2.427 -17.033 1.00 84.62 81 PRO A N 1
ATOM 617 C CA . PRO A 1 81 ? -0.838 -3.341 -17.037 1.00 84.62 81 PRO A CA 1
ATOM 618 C C . PRO A 1 81 ? -1.452 -3.531 -15.640 1.00 84.62 81 PRO A C 1
ATOM 620 O O . PRO A 1 81 ? -2.536 -4.092 -15.512 1.00 84.62 81 PRO A O 1
ATOM 623 N N . VAL A 1 82 ? -0.739 -3.114 -14.590 1.00 85.62 82 VAL A N 1
ATOM 624 C CA . VAL A 1 82 ? -1.132 -3.223 -13.182 1.00 85.62 82 VAL A CA 1
ATOM 625 C C . VAL A 1 82 ? -0.631 -2.005 -12.413 1.00 85.62 82 VAL A C 1
ATOM 627 O O . VAL A 1 82 ? 0.392 -1.431 -12.768 1.00 85.62 82 VAL A O 1
ATOM 630 N N . ASP A 1 83 ? -1.315 -1.662 -11.328 1.00 86.94 83 ASP A N 1
ATOM 631 C CA . ASP A 1 83 ? -0.970 -0.540 -10.449 1.00 86.94 83 ASP A CA 1
ATOM 632 C C . ASP A 1 83 ? -0.920 -1.009 -8.981 1.00 86.94 83 ASP A C 1
ATOM 634 O O . ASP A 1 83 ? -1.357 -2.123 -8.668 1.00 86.94 83 ASP A O 1
ATOM 638 N N . ALA A 1 84 ? -0.410 -0.183 -8.066 1.00 84.19 84 ALA A N 1
ATOM 639 C CA . ALA A 1 84 ? -0.185 -0.511 -6.656 1.00 84.19 84 ALA A CA 1
ATOM 640 C C . ALA A 1 84 ? -1.441 -1.040 -5.938 1.00 84.19 84 ALA A C 1
ATOM 642 O O . ALA A 1 84 ? -1.333 -1.935 -5.099 1.00 84.19 84 ALA A O 1
ATOM 643 N N . ARG A 1 85 ? -2.643 -0.589 -6.332 1.00 86.31 85 ARG A N 1
ATOM 644 C CA . ARG A 1 85 ? -3.918 -1.143 -5.832 1.00 86.31 85 ARG A CA 1
ATOM 645 C C . ARG A 1 85 ? -4.028 -2.659 -6.025 1.00 86.31 85 ARG A C 1
ATOM 647 O O . ARG A 1 85 ? -4.539 -3.360 -5.161 1.00 86.31 85 ARG A O 1
ATOM 654 N N . GLY A 1 86 ? -3.515 -3.178 -7.143 1.00 83.00 86 GLY A N 1
ATOM 655 C CA . GLY A 1 86 ? -3.520 -4.607 -7.446 1.00 83.00 86 GLY A CA 1
ATOM 656 C C . GLY A 1 86 ? -2.571 -5.378 -6.535 1.00 83.00 86 GLY A C 1
ATOM 657 O O . GLY A 1 86 ? -2.889 -6.485 -6.115 1.00 83.00 86 GLY A O 1
ATOM 658 N N . LEU A 1 87 ? -1.437 -4.776 -6.166 1.00 87.50 87 LEU A N 1
ATOM 659 C CA . LEU A 1 87 ? -0.504 -5.379 -5.217 1.00 87.50 87 LEU A CA 1
ATOM 660 C C . LEU A 1 87 ? -1.115 -5.487 -3.815 1.00 87.50 87 LEU A C 1
ATOM 662 O O . LEU A 1 87 ? -0.977 -6.530 -3.182 1.00 87.50 87 LEU A O 1
ATOM 666 N N . VAL A 1 88 ? -1.814 -4.446 -3.353 1.00 88.75 88 VAL A N 1
ATOM 667 C CA . VAL A 1 88 ? -2.547 -4.480 -2.075 1.00 88.75 88 VAL A CA 1
ATOM 668 C C . VAL A 1 88 ? -3.671 -5.518 -2.133 1.00 88.75 88 VAL A C 1
ATOM 670 O O . VAL A 1 88 ? -3.808 -6.329 -1.222 1.00 88.75 88 VAL A O 1
ATOM 673 N N . ALA A 1 89 ? -4.424 -5.564 -3.234 1.00 90.12 89 ALA A N 1
ATOM 674 C CA . ALA A 1 89 ? -5.508 -6.524 -3.426 1.00 90.12 89 ALA A CA 1
ATOM 675 C C . ALA A 1 89 ? -5.045 -7.993 -3.406 1.00 90.12 89 ALA A C 1
ATOM 677 O O . ALA A 1 89 ? -5.768 -8.849 -2.907 1.00 90.12 89 ALA A O 1
ATOM 678 N N . LEU A 1 90 ? -3.829 -8.300 -3.879 1.00 91.81 90 LEU A N 1
ATOM 679 C CA . LEU A 1 90 ? -3.248 -9.651 -3.799 1.00 91.81 90 LEU A CA 1
ATOM 680 C C . LEU A 1 90 ? -3.019 -10.140 -2.360 1.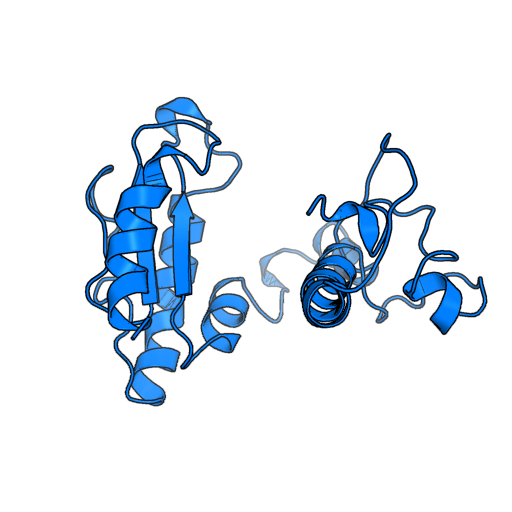00 91.81 90 LEU A C 1
ATOM 682 O O . LEU A 1 90 ? -2.768 -11.329 -2.145 1.00 91.81 90 LEU A O 1
ATOM 686 N N . CYS A 1 91 ? -3.055 -9.245 -1.373 1.00 90.25 91 CYS A N 1
ATOM 687 C CA . CYS A 1 91 ? -2.964 -9.637 0.023 1.00 90.25 91 CYS A CA 1
ATOM 688 C C . CYS A 1 91 ? -4.292 -10.121 0.603 1.00 90.25 91 CYS A C 1
ATOM 690 O O . CYS A 1 91 ? -4.256 -10.869 1.581 1.00 90.25 91 CYS A O 1
ATOM 692 N N . ALA A 1 92 ? -5.427 -9.767 -0.002 1.00 91.75 92 ALA A N 1
ATOM 693 C CA . ALA A 1 92 ? -6.733 -10.221 0.448 1.00 91.75 92 ALA A CA 1
ATOM 694 C C . ALA A 1 92 ? -6.810 -11.768 0.446 1.00 91.75 92 ALA A C 1
ATOM 696 O O . ALA A 1 92 ? -6.231 -12.410 -0.437 1.00 91.75 92 ALA A O 1
ATOM 697 N N . PRO A 1 93 ? -7.474 -12.399 1.434 1.00 93.81 93 PRO A N 1
ATOM 698 C CA . PRO A 1 93 ? -8.228 -11.795 2.539 1.00 93.81 93 PRO A CA 1
ATOM 699 C C . PRO A 1 93 ? -7.381 -11.461 3.784 1.00 93.81 93 PRO A C 1
ATOM 701 O O . PRO A 1 93 ? -7.929 -11.127 4.829 1.00 93.81 93 PRO A O 1
ATOM 704 N N . ARG A 1 94 ? -6.046 -11.582 3.729 1.00 93.88 94 ARG A N 1
ATOM 705 C CA . ARG A 1 94 ? -5.199 -11.361 4.913 1.00 93.88 94 ARG A CA 1
ATOM 706 C C . ARG A 1 94 ? -5.239 -9.888 5.339 1.00 93.88 94 ARG A C 1
ATOM 708 O O . ARG A 1 94 ? -5.221 -9.015 4.463 1.00 93.88 94 ARG A O 1
ATOM 715 N N . PRO A 1 95 ? -5.228 -9.603 6.653 1.00 93.38 95 PRO A N 1
ATOM 716 C CA . PRO A 1 95 ? -5.247 -8.236 7.142 1.00 93.38 95 PRO A CA 1
ATOM 717 C C . PRO A 1 95 ? -3.994 -7.478 6.698 1.00 93.38 95 PRO A C 1
ATOM 719 O O . PRO A 1 95 ? -2.876 -7.995 6.775 1.00 93.38 95 PRO A O 1
ATOM 722 N N . VAL A 1 96 ? -4.182 -6.249 6.218 1.00 95.31 96 VAL A N 1
ATOM 723 C CA . VAL A 1 96 ? -3.099 -5.367 5.766 1.00 95.31 96 VAL A CA 1
ATOM 724 C C . VAL A 1 96 ? -3.262 -3.996 6.393 1.00 95.31 96 VAL A C 1
ATOM 726 O O . VAL A 1 96 ? -4.324 -3.389 6.317 1.00 95.31 96 VAL A O 1
ATOM 729 N N . PHE A 1 97 ? -2.166 -3.491 6.950 1.00 95.62 97 PHE A N 1
ATOM 730 C CA . PHE A 1 97 ? -2.060 -2.145 7.490 1.00 95.62 97 PHE A CA 1
ATOM 731 C C . PHE A 1 97 ? -1.080 -1.330 6.646 1.00 95.62 97 PHE A C 1
ATOM 733 O O . PHE A 1 97 ? 0.087 -1.707 6.512 1.00 95.62 97 PHE A O 1
ATOM 740 N N . VAL A 1 98 ? -1.542 -0.212 6.090 1.00 95.75 98 VAL A N 1
ATOM 741 C CA . VAL A 1 98 ? -0.716 0.728 5.325 1.00 95.75 98 VAL A CA 1
ATOM 742 C C . VAL A 1 98 ? -0.479 1.983 6.161 1.00 95.75 98 VAL A C 1
ATOM 744 O O . VAL A 1 98 ? -1.409 2.729 6.456 1.00 95.75 98 VAL A O 1
ATOM 747 N N . GLY A 1 99 ? 0.774 2.209 6.552 1.00 93.62 99 GLY A N 1
ATOM 748 C CA . GLY A 1 99 ? 1.185 3.366 7.345 1.00 93.62 99 GLY A CA 1
ATOM 749 C C . GLY A 1 99 ? 2.010 4.356 6.529 1.00 93.62 99 GLY A C 1
ATOM 750 O O . GLY A 1 99 ? 2.930 3.946 5.825 1.00 93.62 99 GLY A O 1
ATOM 751 N N . VAL A 1 100 ? 1.711 5.649 6.655 1.00 93.38 100 VAL A N 1
ATOM 752 C CA . VAL A 1 100 ? 2.488 6.747 6.051 1.00 93.38 100 VAL A CA 1
ATOM 753 C C . VAL A 1 100 ? 2.728 7.874 7.057 1.00 93.38 100 VAL A C 1
ATOM 755 O O . VAL A 1 100 ? 2.022 7.970 8.068 1.00 93.38 100 VAL A O 1
ATOM 758 N N . GLY A 1 101 ? 3.716 8.729 6.787 1.00 91.19 101 GLY A N 1
ATOM 759 C CA . GLY A 1 101 ? 3.953 9.943 7.554 1.00 91.19 101 GLY A CA 1
ATOM 760 C C . GLY A 1 101 ? 3.312 11.189 6.956 1.00 91.19 101 GLY A C 1
ATOM 761 O O . GLY A 1 101 ? 2.545 11.149 5.984 1.00 91.19 101 GLY A O 1
ATOM 762 N N . SER A 1 102 ? 3.572 12.319 7.606 1.00 91.62 102 SER A N 1
ATOM 763 C CA . SER A 1 102 ? 3.050 13.613 7.193 1.00 91.62 102 SER A CA 1
ATOM 764 C C . SER A 1 102 ? 3.904 14.175 6.056 1.00 91.62 102 SER A C 1
ATOM 766 O O . SER A 1 102 ? 5.106 14.395 6.254 1.00 91.62 102 SER A O 1
ATOM 768 N N . PRO A 1 103 ? 3.310 14.516 4.895 1.00 89.19 103 PRO A N 1
ATOM 769 C CA . PRO A 1 103 ? 4.034 15.163 3.806 1.00 89.19 103 PRO A CA 1
ATOM 770 C C . PRO A 1 103 ? 4.576 16.540 4.206 1.00 89.19 103 PRO A C 1
ATOM 772 O O . PRO A 1 103 ? 5.506 17.032 3.572 1.00 89.19 103 PRO A O 1
ATOM 775 N N . ASN A 1 104 ? 4.043 17.148 5.272 1.00 90.50 104 ASN A N 1
ATOM 776 C CA . ASN A 1 104 ? 4.544 18.409 5.815 1.00 90.50 104 ASN A CA 1
ATOM 777 C C . ASN A 1 104 ? 5.889 18.243 6.542 1.00 90.50 104 ASN A C 1
ATOM 779 O O . ASN A 1 104 ? 6.603 19.224 6.729 1.00 90.50 104 ASN A O 1
ATOM 783 N N . VAL A 1 105 ? 6.236 17.016 6.948 1.00 87.56 105 VAL A N 1
ATOM 784 C CA . VAL A 1 105 ? 7.464 16.709 7.694 1.00 87.56 105 VAL A CA 1
ATOM 785 C C . VAL A 1 105 ? 8.452 15.900 6.853 1.00 87.56 105 VAL A C 1
ATOM 787 O O . VAL A 1 105 ? 9.637 16.221 6.844 1.00 87.56 105 VAL A O 1
ATOM 790 N N . GLU A 1 106 ? 8.001 14.863 6.136 1.00 85.88 106 GLU A N 1
ATOM 791 C CA . GLU A 1 106 ? 8.881 14.028 5.291 1.00 85.88 106 GLU A CA 1
ATOM 792 C C . GLU A 1 106 ? 8.946 14.451 3.818 1.00 85.88 106 GLU A C 1
ATOM 794 O O . GLU A 1 106 ? 9.754 13.921 3.054 1.00 85.88 106 GLU A O 1
ATOM 799 N N . GLY A 1 107 ? 8.116 15.413 3.415 1.00 84.44 107 GLY A N 1
ATOM 800 C CA . GLY A 1 107 ? 7.950 15.799 2.020 1.00 84.44 107 GLY A CA 1
ATOM 801 C C . GLY A 1 107 ? 7.033 14.853 1.241 1.00 84.44 107 GLY A C 1
ATOM 802 O O . GLY A 1 107 ? 6.463 13.896 1.756 1.00 84.44 107 GLY A O 1
ATOM 803 N N . ILE A 1 108 ? 6.883 15.129 -0.052 1.00 84.94 108 ILE A N 1
ATOM 804 C CA . ILE A 1 108 ? 5.910 14.448 -0.924 1.00 84.94 108 ILE A CA 1
ATOM 805 C C . ILE A 1 108 ? 6.485 13.235 -1.671 1.00 84.94 108 ILE A C 1
ATOM 807 O O . ILE A 1 108 ? 5.848 12.716 -2.582 1.00 84.94 108 ILE A O 1
ATOM 811 N N . TRP A 1 109 ? 7.687 12.777 -1.308 1.00 75.19 109 TRP A N 1
ATOM 812 C CA . TRP A 1 109 ? 8.408 11.736 -2.052 1.00 75.19 109 TRP A CA 1
ATOM 813 C C . TRP A 1 109 ? 7.648 10.405 -2.136 1.00 75.19 109 TRP A C 1
ATOM 815 O O . TRP A 1 109 ? 7.665 9.755 -3.177 1.00 75.19 109 TRP A O 1
ATOM 825 N N . ILE A 1 110 ? 6.972 10.005 -1.055 1.00 79.62 110 ILE A N 1
ATOM 826 C CA . ILE A 1 110 ? 6.230 8.736 -0.982 1.00 79.62 110 ILE A CA 1
ATOM 827 C C . ILE A 1 110 ? 4.803 8.820 -1.541 1.00 79.62 110 ILE A C 1
ATOM 829 O O . ILE A 1 110 ? 4.133 7.795 -1.614 1.00 79.62 110 ILE A O 1
ATOM 833 N N . ASP A 1 111 ? 4.331 10.024 -1.888 1.00 88.88 111 ASP A N 1
ATOM 834 C CA . ASP A 1 111 ? 2.942 10.306 -2.269 1.00 88.88 111 ASP A CA 1
ATOM 835 C C . ASP A 1 111 ? 1.919 9.638 -1.324 1.00 88.88 111 ASP A C 1
ATOM 837 O O . ASP A 1 111 ? 1.274 8.633 -1.643 1.00 88.88 111 ASP A O 1
ATOM 841 N N . SER A 1 112 ? 1.770 10.196 -0.117 1.00 89.56 112 SER A N 1
ATOM 842 C CA . SER A 1 112 ? 0.830 9.680 0.890 1.00 89.56 112 SER A CA 1
ATOM 843 C C . SER A 1 112 ? -0.612 9.626 0.371 1.00 89.56 112 SER A C 1
ATOM 845 O O . SER A 1 112 ? -1.357 8.704 0.712 1.00 89.56 112 SER A O 1
ATOM 847 N N . ARG A 1 113 ? -0.989 10.555 -0.517 1.00 92.12 113 ARG A N 1
ATOM 848 C CA . ARG A 1 113 ? -2.303 10.584 -1.165 1.00 92.12 113 ARG A CA 1
ATOM 849 C C . ARG A 1 113 ? -2.461 9.450 -2.173 1.00 92.12 113 ARG A C 1
ATOM 851 O O . ARG A 1 113 ? -3.467 8.746 -2.125 1.00 92.12 113 ARG A O 1
ATOM 858 N N . GLY A 1 114 ? -1.486 9.237 -3.054 1.00 90.62 114 GLY A N 1
ATOM 859 C CA . GLY A 1 114 ? -1.475 8.102 -3.981 1.00 90.62 114 GLY A CA 1
ATOM 860 C C . GLY A 1 114 ? -1.485 6.758 -3.251 1.00 90.62 114 GLY A C 1
ATOM 861 O O . GLY A 1 114 ? -2.223 5.849 -3.630 1.00 90.62 114 GLY A O 1
ATOM 862 N N . THR A 1 115 ? -0.759 6.663 -2.135 1.00 93.19 115 THR A N 1
ATOM 863 C CA . THR A 1 115 ? -0.757 5.482 -1.259 1.00 93.19 115 THR A CA 1
ATOM 864 C C . THR A 1 115 ? -2.138 5.223 -0.647 1.00 93.19 115 THR A C 1
ATOM 866 O O . THR A 1 115 ? -2.635 4.092 -0.697 1.00 93.19 115 THR A O 1
ATOM 869 N N . PHE A 1 116 ? -2.805 6.261 -0.127 1.00 95.88 116 PHE A N 1
ATOM 870 C CA . PHE A 1 116 ? -4.189 6.160 0.346 1.00 95.88 116 PHE A CA 1
ATOM 871 C C . PHE A 1 116 ? -5.134 5.711 -0.776 1.00 95.88 116 PHE A C 1
ATOM 873 O O . PHE A 1 116 ? -5.903 4.770 -0.592 1.00 95.88 116 PHE A O 1
ATOM 880 N N . MET A 1 117 ? -5.044 6.329 -1.958 1.00 96.06 117 MET A N 1
ATOM 881 C CA . MET A 1 117 ? -5.888 5.988 -3.107 1.00 96.06 117 MET A CA 1
ATOM 882 C C . MET A 1 117 ? -5.702 4.530 -3.535 1.00 96.06 117 MET A C 1
ATOM 884 O O . MET A 1 117 ? -6.687 3.828 -3.748 1.00 96.06 117 MET A O 1
ATOM 888 N N . ALA A 1 118 ? -4.460 4.048 -3.623 1.00 93.00 118 ALA A N 1
ATOM 889 C CA . ALA A 1 118 ? -4.170 2.656 -3.957 1.00 93.00 118 ALA A CA 1
ATOM 890 C C . ALA A 1 118 ? -4.757 1.683 -2.924 1.00 93.00 118 ALA A C 1
ATOM 892 O O . ALA A 1 118 ? -5.316 0.653 -3.301 1.00 93.00 118 ALA A O 1
ATOM 893 N N . THR A 1 119 ? -4.670 2.035 -1.638 1.00 94.62 119 THR A N 1
ATOM 894 C CA . THR A 1 119 ? -5.249 1.257 -0.535 1.00 94.62 119 THR A CA 1
ATOM 895 C C . THR A 1 119 ? -6.774 1.241 -0.631 1.00 94.62 119 THR A C 1
ATOM 897 O O . THR A 1 119 ? -7.379 0.177 -0.693 1.00 94.62 119 THR A O 1
ATOM 900 N N . SER A 1 120 ? -7.412 2.405 -0.749 1.00 96.31 120 SER A N 1
ATOM 901 C CA . SER A 1 120 ? -8.866 2.518 -0.891 1.00 96.31 120 SER A CA 1
ATOM 902 C C . SER A 1 120 ? -9.388 1.723 -2.097 1.00 96.31 120 SER A C 1
ATOM 904 O O . SER A 1 120 ? -10.317 0.927 -1.954 1.00 96.31 120 SER A O 1
ATOM 906 N N . LEU A 1 121 ? -8.723 1.823 -3.256 1.00 96.12 121 LEU A N 1
ATOM 907 C CA . LEU A 1 121 ? -9.088 1.108 -4.486 1.00 96.12 121 LEU A CA 1
ATOM 908 C C . LEU A 1 121 ? -8.873 -0.416 -4.430 1.00 96.12 121 LEU A C 1
ATOM 910 O O . LEU A 1 121 ? -9.315 -1.110 -5.348 1.00 96.12 121 LEU A O 1
ATOM 914 N N . ALA A 1 122 ? -8.208 -0.945 -3.399 1.00 95.50 122 ALA A N 1
ATOM 915 C CA . ALA A 1 122 ? -8.094 -2.383 -3.158 1.00 95.50 122 ALA A CA 1
ATOM 916 C C . ALA A 1 122 ? -9.271 -2.955 -2.340 1.00 95.50 122 ALA A C 1
ATOM 918 O O . ALA A 1 122 ? -9.479 -4.170 -2.348 1.00 95.50 122 ALA A O 1
ATOM 919 N N . SER A 1 123 ? -10.074 -2.097 -1.693 1.00 96.44 123 SER A N 1
ATOM 920 C CA . SER A 1 123 ? -11.240 -2.482 -0.876 1.00 96.44 123 SER A CA 1
ATOM 921 C C . SER A 1 123 ? -12.222 -3.432 -1.576 1.00 96.44 123 SER A C 1
ATOM 923 O O . SER A 1 123 ? -12.601 -4.417 -0.942 1.00 96.44 123 SER A O 1
ATOM 925 N N . PRO A 1 124 ? -12.566 -3.256 -2.872 1.00 97.38 124 PRO A N 1
ATOM 926 C CA . PRO A 1 124 ? -13.525 -4.143 -3.536 1.00 97.38 124 PRO A CA 1
ATOM 927 C C . PRO A 1 124 ? -13.102 -5.617 -3.564 1.00 97.38 124 PRO A C 1
ATOM 929 O O . PRO A 1 124 ? -13.954 -6.498 -3.601 1.00 97.38 124 PRO A O 1
ATOM 932 N N . VAL A 1 125 ? -11.796 -5.916 -3.545 1.00 96.06 125 VAL A N 1
ATOM 933 C CA . VAL A 1 125 ? -11.307 -7.307 -3.528 1.00 96.06 125 VAL A CA 1
ATOM 934 C C . VAL A 1 125 ? -11.427 -7.922 -2.134 1.00 96.06 125 VAL A C 1
ATOM 936 O O . VAL A 1 125 ? -11.752 -9.100 -2.021 1.00 96.06 125 VAL A O 1
ATOM 939 N N . TYR A 1 126 ? -11.224 -7.132 -1.077 1.00 96.75 126 TYR A N 1
ATOM 940 C CA . TYR A 1 126 ? -11.515 -7.572 0.289 1.00 96.75 126 TYR A CA 1
ATOM 941 C C . TYR A 1 126 ? -13.011 -7.859 0.452 1.00 96.75 126 TYR A C 1
ATOM 943 O O . TYR A 1 126 ? -13.381 -8.938 0.906 1.00 96.75 126 TYR A O 1
ATOM 951 N N . GLU A 1 127 ? -13.860 -6.942 -0.010 1.00 96.56 127 GLU A N 1
ATOM 952 C CA . GLU A 1 127 ? -15.321 -7.074 0.044 1.00 96.56 127 GLU A CA 1
ATOM 953 C C . GLU A 1 127 ? -15.825 -8.279 -0.760 1.00 96.56 127 GLU A C 1
ATOM 955 O O . GLU A 1 127 ? -16.672 -9.030 -0.278 1.00 96.56 127 GLU A O 1
ATOM 960 N N . LEU A 1 128 ? -15.251 -8.526 -1.944 1.00 96.88 128 LEU A N 1
ATOM 961 C CA . LEU A 1 128 ? -15.551 -9.706 -2.760 1.00 96.88 128 LEU A CA 1
ATOM 962 C C . LEU A 1 128 ? -15.283 -11.023 -2.014 1.00 96.88 128 LEU A C 1
ATOM 964 O O . LEU A 1 128 ? -16.001 -11.999 -2.217 1.00 96.88 128 LEU A O 1
ATOM 968 N N . LEU A 1 129 ? -14.254 -11.056 -1.166 1.00 95.62 129 LEU A N 1
ATOM 969 C CA . LEU A 1 129 ? -13.872 -12.234 -0.384 1.00 95.62 129 LEU A CA 1
ATOM 970 C C . LEU A 1 129 ? -14.581 -12.313 0.980 1.00 95.62 129 LEU A C 1
ATOM 972 O O . LEU A 1 129 ? -14.299 -13.224 1.754 1.00 95.62 129 LEU A O 1
ATOM 976 N N . GLY A 1 130 ? -15.519 -11.401 1.264 1.00 95.12 130 GLY A N 1
ATOM 977 C CA . GLY A 1 130 ? -16.282 -11.362 2.516 1.00 95.12 130 GLY A CA 1
ATOM 978 C C . GLY A 1 130 ? -15.589 -10.621 3.665 1.00 95.12 130 GLY A C 1
ATOM 979 O O . GLY A 1 130 ? -16.091 -10.630 4.788 1.00 95.12 130 GLY A O 1
ATOM 980 N N . ASN A 1 131 ? -14.462 -9.966 3.393 1.00 95.81 131 ASN A N 1
ATOM 981 C CA . ASN A 1 131 ? -13.721 -9.145 4.344 1.00 95.81 131 ASN A CA 1
ATOM 982 C C . ASN A 1 131 ? -14.140 -7.676 4.267 1.00 95.81 131 ASN A C 1
ATOM 984 O O . ASN A 1 131 ? -14.761 -7.220 3.307 1.00 95.81 131 ASN A O 1
ATOM 988 N N . LYS A 1 132 ? -13.770 -6.898 5.283 1.00 96.00 132 LYS A N 1
ATOM 989 C CA . LYS A 1 132 ? -14.048 -5.460 5.309 1.00 96.00 132 LYS A CA 1
ATOM 990 C C . LYS A 1 132 ? -12.918 -4.692 4.629 1.00 96.00 132 LYS A C 1
ATOM 992 O O . LYS A 1 132 ? -11.772 -4.748 5.074 1.00 96.00 132 LYS A O 1
ATOM 997 N N . GLY A 1 133 ? -13.246 -3.955 3.571 1.00 94.62 133 GLY A N 1
ATOM 998 C CA . GLY A 1 133 ? -12.341 -2.989 2.950 1.00 94.62 133 GLY A CA 1
ATOM 999 C C . GLY A 1 133 ? -12.082 -1.758 3.830 1.00 94.62 133 GLY A C 1
ATOM 1000 O O . GLY A 1 133 ? -12.416 -1.735 5.015 1.00 94.62 133 GLY A O 1
ATOM 1001 N N . LEU A 1 134 ? -11.510 -0.706 3.239 1.00 94.94 134 LEU A N 1
ATOM 1002 C CA . LEU A 1 134 ? -11.141 0.518 3.959 1.00 94.94 134 LEU A CA 1
ATOM 1003 C C . LEU A 1 134 ? -12.358 1.372 4.375 1.00 94.94 134 LEU A C 1
ATOM 1005 O O . LEU A 1 134 ? -12.275 2.157 5.316 1.00 94.94 134 LEU A O 1
ATOM 1009 N N . GLY A 1 135 ? -13.488 1.227 3.674 1.00 91.94 135 GLY A N 1
ATOM 1010 C CA . GLY A 1 135 ? -14.764 1.870 4.014 1.00 91.94 135 GLY A CA 1
ATOM 1011 C C . GLY A 1 135 ? -14.925 3.327 3.561 1.00 91.94 135 GLY A C 1
ATOM 1012 O O . GLY A 1 135 ? -15.980 3.912 3.782 1.00 91.94 135 GLY A O 1
ATOM 1013 N N . THR A 1 136 ? -13.918 3.920 2.917 1.00 95.00 136 THR A N 1
ATOM 1014 C CA . THR A 1 136 ? -13.999 5.278 2.357 1.00 95.00 136 THR A CA 1
ATOM 1015 C C . THR A 1 136 ? -13.048 5.467 1.173 1.00 95.00 136 THR A C 1
ATOM 1017 O O . THR A 1 136 ? -12.006 4.811 1.073 1.00 95.00 136 THR A O 1
ATOM 1020 N N . THR A 1 137 ? -13.407 6.387 0.277 1.00 95.38 137 THR A N 1
ATOM 1021 C CA . THR A 1 137 ? -12.562 6.909 -0.812 1.00 95.38 137 THR A CA 1
ATOM 1022 C C . THR A 1 137 ? -12.021 8.308 -0.525 1.00 95.38 137 THR A C 1
ATOM 1024 O O . THR A 1 137 ? -11.267 8.851 -1.331 1.00 95.38 137 THR A O 1
ATOM 1027 N N . GLU A 1 138 ? -12.401 8.902 0.605 1.00 96.12 138 GLU A N 1
ATOM 1028 C CA . GLU A 1 138 ? -11.941 10.215 1.045 1.00 96.12 138 GLU A CA 1
ATOM 1029 C C . GLU A 1 138 ? -10.808 10.062 2.054 1.00 96.12 138 GLU A C 1
ATOM 1031 O O . GLU A 1 138 ? -10.924 9.324 3.035 1.00 96.12 138 GLU A O 1
ATOM 1036 N N . MET A 1 139 ? -9.694 10.745 1.789 1.00 94.38 139 MET A N 1
ATOM 1037 C CA . MET A 1 139 ? -8.520 10.680 2.651 1.00 94.38 139 MET A CA 1
ATOM 1038 C C . MET A 1 139 ? -8.835 11.364 3.986 1.00 94.38 139 MET A C 1
ATOM 1040 O O . MET A 1 139 ? -9.268 12.520 3.975 1.00 94.38 139 MET A O 1
ATOM 1044 N N . PRO A 1 140 ? -8.632 10.684 5.124 1.00 94.94 140 PRO A N 1
ATOM 1045 C CA . PRO A 1 140 ? -8.930 11.261 6.423 1.00 94.94 140 PRO A CA 1
ATOM 1046 C C . PRO A 1 140 ? -7.888 12.333 6.793 1.00 94.94 140 PRO A C 1
ATOM 1048 O O . PRO A 1 140 ? -6.780 12.329 6.246 1.00 94.94 140 PRO A O 1
ATOM 1051 N N . PRO A 1 141 ? -8.196 13.236 7.742 1.00 96.12 141 PRO A N 1
ATOM 1052 C CA . PRO A 1 141 ? -7.192 14.117 8.330 1.00 96.12 141 PRO A CA 1
ATOM 1053 C C . PRO A 1 141 ? -6.036 13.323 8.956 1.00 96.12 141 PRO A C 1
ATOM 1055 O O . PRO A 1 141 ? -6.232 12.214 9.462 1.00 96.12 141 PRO A O 1
ATOM 1058 N N . GLU A 1 142 ? -4.834 13.907 8.979 1.00 94.06 142 GLU A N 1
ATOM 1059 C CA . GLU A 1 142 ? -3.689 13.305 9.672 1.00 94.06 142 GLU A CA 1
ATOM 1060 C C . GLU A 1 142 ? -4.036 12.965 11.131 1.00 94.06 142 GLU A C 1
ATOM 1062 O O . GLU A 1 142 ? -4.764 13.700 11.798 1.00 94.06 142 GLU A O 1
ATOM 1067 N N . GLY A 1 143 ? -3.508 11.847 11.629 1.00 93.94 143 GLY A N 1
ATOM 1068 C CA . GLY A 1 143 ? -3.788 11.353 12.976 1.00 93.94 143 GLY A CA 1
ATOM 1069 C C . GLY A 1 143 ? -5.136 10.641 13.120 1.00 93.94 143 GLY A C 1
ATOM 1070 O O . GLY A 1 143 ? -5.459 10.200 14.219 1.00 93.94 143 GLY A O 1
ATOM 1071 N N . THR A 1 144 ? -5.909 10.493 12.037 1.00 96.81 144 THR A N 1
ATOM 1072 C CA . THR A 1 144 ? -7.197 9.782 12.042 1.00 96.81 144 THR A CA 1
ATOM 1073 C C . THR A 1 144 ? -7.050 8.409 11.372 1.00 96.81 144 THR A C 1
ATOM 1075 O O . THR A 1 144 ? -7.099 8.316 10.142 1.00 96.81 144 THR A O 1
ATOM 1078 N N . PRO A 1 145 ? -6.838 7.327 12.143 1.00 96.12 145 PRO A N 1
ATOM 1079 C CA . PRO A 1 145 ? -6.610 6.007 11.576 1.00 96.12 145 PRO A CA 1
ATOM 1080 C C . PRO A 1 145 ? -7.907 5.364 11.069 1.00 96.12 145 PRO A C 1
ATOM 1082 O O . PRO A 1 145 ? -8.947 5.390 11.725 1.00 96.12 145 PRO A O 1
ATOM 1085 N N . LEU A 1 146 ? -7.821 4.707 9.916 1.00 97.19 146 LEU A N 1
ATOM 1086 C CA . LEU A 1 146 ? -8.867 3.864 9.345 1.00 97.19 146 LEU A CA 1
ATOM 1087 C C . LEU A 1 146 ? -8.511 2.404 9.611 1.00 97.19 146 LEU A C 1
ATOM 1089 O O . LEU A 1 146 ? -7.907 1.738 8.775 1.00 97.19 146 LEU A O 1
ATOM 1093 N N . ILE A 1 147 ? -8.861 1.913 10.797 1.00 96.81 147 ILE A N 1
ATOM 1094 C CA . ILE A 1 147 ? -8.549 0.545 11.253 1.00 96.81 147 ILE A CA 1
ATOM 1095 C C . ILE A 1 147 ? -9.799 -0.323 11.445 1.00 96.81 147 ILE A C 1
ATOM 1097 O O . ILE A 1 147 ? -9.719 -1.414 11.994 1.00 96.81 147 ILE A O 1
ATOM 1101 N N . GLY A 1 148 ? -10.971 0.136 10.992 1.00 94.25 148 GLY A N 1
ATOM 1102 C CA . GLY A 1 148 ? -12.241 -0.581 11.167 1.00 94.25 148 GLY A CA 1
ATOM 1103 C C . GLY A 1 148 ? -12.388 -1.844 10.308 1.00 94.25 148 GLY A C 1
ATOM 1104 O O . GLY A 1 148 ? -13.119 -2.756 10.698 1.00 94.25 148 GLY A O 1
ATOM 1105 N N . GLY A 1 149 ? -11.689 -1.917 9.172 1.00 94.25 149 GLY A N 1
ATOM 1106 C CA . GLY A 1 149 ? -11.713 -3.056 8.248 1.00 94.25 149 GLY A CA 1
ATOM 1107 C C . GLY A 1 149 ? -10.551 -4.034 8.427 1.00 94.25 149 GLY A C 1
ATOM 1108 O O . GLY A 1 149 ? -9.739 -3.879 9.336 1.00 94.25 149 GLY A O 1
ATOM 1109 N N . ASP A 1 150 ? -10.470 -5.025 7.539 1.00 95.19 150 ASP A N 1
ATOM 1110 C CA . ASP A 1 150 ? -9.309 -5.915 7.371 1.00 95.19 150 ASP A CA 1
ATOM 1111 C C . ASP A 1 150 ? -8.225 -5.272 6.497 1.00 95.19 150 ASP A C 1
ATOM 1113 O O . ASP A 1 150 ? -7.047 -5.621 6.576 1.00 95.19 150 ASP A O 1
ATOM 1117 N N . LEU A 1 151 ? -8.621 -4.290 5.689 1.00 96.50 151 LEU A N 1
ATOM 1118 C CA . LEU A 1 151 ? -7.717 -3.350 5.053 1.00 96.50 151 LEU A CA 1
ATOM 1119 C C . LEU A 1 151 ? -7.712 -2.041 5.845 1.00 96.50 151 LEU A C 1
ATOM 1121 O O . LEU A 1 151 ? -8.761 -1.426 6.035 1.00 96.50 151 LEU A O 1
ATOM 1125 N N . ALA A 1 152 ? -6.533 -1.619 6.293 1.00 96.88 152 ALA A N 1
ATOM 1126 C CA . ALA A 1 152 ? -6.361 -0.461 7.154 1.00 96.88 152 ALA A CA 1
ATOM 1127 C C . ALA A 1 152 ? -5.357 0.554 6.604 1.00 96.88 152 ALA A C 1
ATOM 1129 O O . ALA A 1 152 ? -4.394 0.205 5.917 1.00 96.88 152 ALA A O 1
ATOM 1130 N N . PHE A 1 153 ? -5.570 1.818 6.964 1.00 97.50 153 PHE A N 1
ATOM 1131 C CA . PHE A 1 153 ? -4.701 2.938 6.617 1.00 97.50 153 PHE A CA 1
ATOM 1132 C C . PHE A 1 153 ? -4.505 3.864 7.818 1.00 97.50 153 PHE A C 1
ATOM 1134 O O . PHE A 1 153 ? -5.461 4.175 8.525 1.00 97.50 153 PHE A O 1
ATOM 1141 N N . SER A 1 154 ? -3.286 4.354 8.027 1.00 96.56 154 SER A N 1
ATOM 1142 C CA . SER A 1 154 ? -2.998 5.366 9.045 1.00 96.56 154 SER A CA 1
ATOM 1143 C C . SER A 1 154 ? -1.927 6.337 8.571 1.00 96.56 154 SER A C 1
ATOM 1145 O O . SER A 1 154 ? -0.856 5.932 8.110 1.00 96.56 154 SER A O 1
ATOM 1147 N N . GLN A 1 155 ? -2.203 7.628 8.736 1.00 95.88 155 GLN A N 1
ATOM 1148 C CA . GLN A 1 155 ? -1.231 8.690 8.536 1.00 95.88 155 GLN A CA 1
ATOM 1149 C C . GLN A 1 155 ? -0.924 9.360 9.870 1.00 95.88 155 GLN A C 1
ATOM 1151 O O . GLN A 1 155 ? -1.824 9.903 10.507 1.00 95.88 155 GLN A O 1
ATOM 1156 N N . HIS A 1 156 ? 0.343 9.367 10.275 1.00 94.38 156 HIS A N 1
ATOM 1157 C CA . HIS A 1 156 ? 0.772 10.057 11.492 1.00 94.38 156 HIS A CA 1
ATOM 1158 C C . HIS A 1 156 ? 1.396 11.424 11.194 1.00 94.38 156 HIS A C 1
ATOM 1160 O O . HIS A 1 156 ? 1.877 11.680 10.094 1.00 94.38 156 HIS A O 1
ATOM 1166 N N . HIS A 1 157 ? 1.514 12.264 12.222 1.00 94.19 157 HIS A N 1
ATOM 1167 C CA . HIS A 1 157 ? 2.110 13.603 12.113 1.00 94.19 157 HIS A CA 1
ATOM 1168 C C . HIS A 1 157 ? 3.645 13.620 11.981 1.00 94.19 157 HIS A C 1
ATOM 1170 O O . HIS A 1 157 ? 4.228 14.655 11.680 1.00 94.19 157 HIS A O 1
ATOM 1176 N N . GLY A 1 158 ? 4.325 12.499 12.243 1.00 91.56 158 GLY A N 1
ATOM 1177 C CA . GLY A 1 158 ? 5.782 12.386 12.098 1.00 91.56 158 GLY A CA 1
ATOM 1178 C C . GLY A 1 158 ? 6.265 12.323 10.642 1.00 91.56 158 GLY A C 1
ATOM 1179 O O . GLY A 1 158 ? 5.465 12.175 9.723 1.00 91.56 158 GLY A O 1
ATOM 1180 N N . GLY A 1 159 ? 7.588 12.397 10.452 1.00 89.19 159 GLY A N 1
ATOM 1181 C CA . GLY A 1 159 ? 8.247 12.245 9.147 1.00 89.19 159 GLY A CA 1
ATOM 1182 C C . GLY A 1 159 ? 8.489 10.782 8.743 1.00 89.19 159 GLY A C 1
ATOM 1183 O O . GLY A 1 159 ? 7.737 9.905 9.141 1.00 89.19 159 GLY A O 1
ATOM 1184 N N . HIS A 1 160 ? 9.565 10.495 8.004 1.00 88.38 160 HIS A N 1
ATOM 1185 C CA . HIS A 1 160 ? 9.839 9.167 7.431 1.00 88.38 160 HIS A CA 1
ATOM 1186 C C . HIS A 1 160 ? 10.261 8.120 8.485 1.00 88.38 160 HIS A C 1
ATOM 1188 O O . HIS A 1 160 ? 11.435 7.761 8.603 1.00 88.38 160 HIS A O 1
ATOM 1194 N N . SER A 1 161 ? 9.318 7.665 9.312 1.00 87.56 161 SER A N 1
ATOM 1195 C CA . SER A 1 161 ? 9.549 6.729 10.414 1.00 87.56 161 SER A CA 1
ATOM 1196 C C . SER A 1 161 ? 8.312 5.892 10.702 1.00 87.56 161 SER A C 1
ATOM 1198 O O . SER A 1 161 ? 7.213 6.411 10.764 1.00 87.56 161 SER A O 1
ATOM 1200 N N . ASN A 1 162 ? 8.495 4.605 10.994 1.00 82.75 162 ASN A N 1
ATOM 1201 C CA . ASN A 1 162 ? 7.387 3.721 11.373 1.00 82.75 162 ASN A CA 1
ATOM 1202 C C . ASN A 1 162 ? 6.967 3.873 12.845 1.00 82.75 162 ASN A C 1
ATOM 1204 O O . ASN A 1 162 ? 5.895 3.414 13.228 1.00 82.75 162 ASN A O 1
ATOM 1208 N N . GLY A 1 163 ? 7.821 4.488 13.675 1.00 87.06 163 GLY A N 1
ATOM 1209 C CA . GLY A 1 163 ? 7.640 4.640 15.124 1.00 87.06 163 GLY A CA 1
ATOM 1210 C C . GLY A 1 163 ? 6.224 5.064 15.533 1.00 87.06 163 GLY A C 1
ATOM 1211 O O . GLY A 1 163 ? 5.581 4.343 16.295 1.00 87.06 163 GLY A O 1
ATOM 1212 N N . PRO A 1 164 ? 5.707 6.186 15.004 1.00 93.12 164 PRO A N 1
ATOM 1213 C CA . PRO A 1 164 ? 4.420 6.722 15.438 1.00 93.12 164 PRO A CA 1
ATOM 1214 C C . PRO A 1 164 ? 3.203 5.868 15.044 1.00 93.12 164 PRO A C 1
ATOM 1216 O O . PRO A 1 164 ? 2.161 6.000 15.672 1.00 93.12 164 PRO A O 1
ATOM 1219 N N . ASN A 1 165 ? 3.319 4.987 14.042 1.00 92.19 165 ASN A N 1
ATOM 1220 C CA . ASN A 1 165 ? 2.227 4.097 13.627 1.00 92.19 165 ASN A CA 1
ATOM 1221 C C . ASN A 1 165 ? 2.170 2.785 14.433 1.00 92.19 165 ASN A C 1
ATOM 1223 O O . ASN A 1 165 ? 1.176 2.070 14.333 1.00 92.19 165 ASN A O 1
ATOM 1227 N N . TRP A 1 166 ? 3.193 2.447 15.231 1.00 91.88 166 TRP A N 1
ATOM 1228 C CA . TRP A 1 166 ? 3.222 1.186 15.988 1.00 91.88 166 TRP A CA 1
ATOM 1229 C C . TRP A 1 166 ? 2.036 0.991 16.939 1.00 91.88 166 TRP A C 1
ATOM 1231 O O . TRP A 1 166 ? 1.466 -0.097 16.905 1.00 91.88 166 TRP A O 1
ATOM 1241 N N . PRO A 1 167 ? 1.621 1.982 17.754 1.00 94.19 167 PRO A N 1
ATOM 1242 C CA . PRO A 1 167 ? 0.462 1.814 18.630 1.00 94.19 167 PRO A CA 1
ATOM 1243 C C . PRO A 1 167 ? -0.813 1.473 17.848 1.00 94.19 167 PRO A C 1
ATOM 1245 O O . PRO A 1 167 ? -1.490 0.502 18.169 1.00 94.19 167 PRO A O 1
ATOM 1248 N N . THR A 1 168 ? -1.080 2.201 16.760 1.00 93.19 168 THR A N 1
ATOM 1249 C CA . THR A 1 168 ? -2.229 1.970 15.873 1.00 93.19 168 THR A CA 1
ATOM 1250 C C . THR A 1 168 ? -2.147 0.618 15.161 1.00 93.19 168 THR A C 1
ATOM 1252 O O . THR A 1 168 ? -3.153 -0.070 15.004 1.00 93.19 168 THR A O 1
ATOM 1255 N N . PHE A 1 169 ? -0.950 0.206 14.740 1.00 92.81 169 PHE A N 1
ATOM 1256 C CA . PHE A 1 169 ? -0.733 -1.111 14.148 1.00 92.81 169 PHE A CA 1
ATOM 1257 C C . PHE A 1 169 ? -0.997 -2.235 15.154 1.00 92.81 169 PHE A C 1
ATOM 1259 O O . PHE A 1 169 ? -1.645 -3.215 14.801 1.00 92.81 169 PHE A O 1
ATOM 1266 N N . ILE A 1 170 ? -0.525 -2.103 16.398 1.00 91.81 170 ILE A N 1
ATOM 1267 C CA . ILE A 1 170 ? -0.765 -3.088 17.461 1.00 91.81 170 ILE A CA 1
ATOM 1268 C C . ILE A 1 170 ? -2.260 -3.175 17.771 1.00 91.81 170 ILE A C 1
ATOM 1270 O O . ILE A 1 170 ? -2.788 -4.279 17.868 1.00 91.81 170 ILE A O 1
ATOM 1274 N N . GLU A 1 171 ? -2.955 -2.038 17.856 1.00 93.19 171 GLU A N 1
ATOM 1275 C CA . GLU A 1 171 ? -4.411 -2.003 18.024 1.00 93.19 171 GLU A CA 1
ATOM 1276 C C . GLU A 1 171 ? -5.115 -2.758 16.885 1.00 93.19 171 GLU A C 1
ATOM 1278 O O . GLU A 1 171 ? -5.902 -3.670 17.133 1.00 93.19 171 GLU A O 1
ATOM 1283 N N . PHE A 1 172 ? -4.753 -2.467 15.633 1.00 93.50 172 PHE A N 1
ATOM 1284 C CA . PHE A 1 172 ? -5.276 -3.161 14.456 1.00 93.50 172 PHE A CA 1
ATOM 1285 C C . PHE A 1 172 ? -4.997 -4.673 14.487 1.00 93.50 172 PHE A C 1
ATOM 1287 O O . PHE A 1 172 ? -5.908 -5.468 14.234 1.00 93.50 172 PHE A O 1
ATOM 1294 N N . ALA A 1 173 ? -3.753 -5.058 14.787 1.00 90.44 173 ALA A N 1
ATOM 1295 C CA . ALA A 1 173 ? -3.266 -6.433 14.751 1.00 90.44 173 ALA A CA 1
ATOM 1296 C C . ALA A 1 173 ? -3.798 -7.286 15.908 1.00 90.44 173 ALA A C 1
ATOM 1298 O O . ALA A 1 173 ? -3.991 -8.484 15.725 1.00 90.44 173 ALA A O 1
ATOM 1299 N N . SER A 1 174 ? -4.084 -6.682 17.067 1.00 90.69 174 SER A N 1
ATOM 1300 C CA . SER A 1 174 ? -4.606 -7.394 18.242 1.00 90.69 174 SER A CA 1
ATOM 1301 C C . SER A 1 174 ? -5.928 -8.121 17.972 1.00 90.69 174 SER A C 1
ATOM 1303 O O . SER A 1 174 ? -6.213 -9.124 18.608 1.00 90.69 174 SER A O 1
ATOM 1305 N N . ARG A 1 175 ? -6.694 -7.693 16.961 1.00 90.31 175 ARG A N 1
ATOM 1306 C CA . ARG A 1 175 ? -7.926 -8.364 16.507 1.00 90.31 175 ARG A CA 1
ATOM 1307 C C . ARG A 1 175 ? -7.696 -9.726 15.834 1.00 90.31 175 ARG A C 1
ATOM 1309 O O . ARG A 1 175 ? -8.669 -10.416 15.553 1.00 90.31 175 ARG A O 1
ATOM 1316 N N . TYR A 1 176 ? -6.444 -10.078 15.535 1.00 84.50 176 TYR A N 1
ATOM 1317 C CA . TYR A 1 176 ? -6.055 -11.300 14.818 1.00 84.50 176 TYR A CA 1
ATOM 1318 C C . TYR A 1 176 ? -5.009 -12.138 15.569 1.00 84.50 176 TYR A C 1
ATOM 1320 O O . TYR A 1 176 ? -4.525 -13.132 15.026 1.00 84.50 176 TYR A O 1
ATOM 1328 N N . LEU A 1 177 ? -4.605 -11.704 16.764 1.00 74.06 177 LEU A N 1
ATOM 1329 C CA . LEU A 1 177 ? -3.598 -12.359 17.592 1.00 74.06 177 LEU A CA 1
ATOM 1330 C C . LEU A 1 177 ? -4.281 -12.827 18.881 1.00 74.06 177 LEU A C 1
ATOM 1332 O O . LEU A 1 177 ? -4.347 -12.068 19.845 1.00 74.06 177 LEU A O 1
ATOM 1336 N N . ASP A 1 178 ? -4.805 -14.052 18.847 1.00 53.03 178 ASP A N 1
ATOM 1337 C CA . ASP A 1 178 ? -5.193 -14.818 20.040 1.00 53.03 178 ASP A CA 1
ATOM 1338 C C . ASP A 1 178 ? -3.960 -15.464 20.699 1.00 53.03 178 ASP A C 1
ATOM 1340 O O . ASP A 1 178 ? -3.059 -15.930 19.954 1.00 53.03 178 ASP A O 1
#